Protein AF-A0A1U7N465-F1 (afdb_monomer_lite)

Organism: NCBI:txid568701

Radius of gyration: 13.71 Å; chains: 1; bounding box: 30×29×40 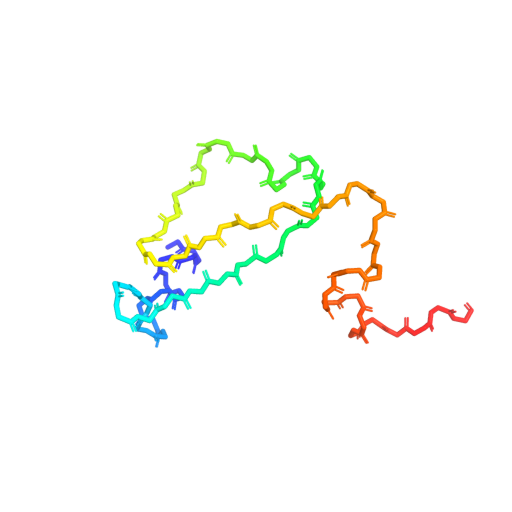Å

Secondary structure (DSSP, 8-state):
-HHHHHHHHHT-BTTB-EEEEE---TTT--TT----TTEEEEEPPTT-GGG-GGGGGSPPP-

Structure (mmCIF, N/CA/C/O backbone):
data_AF-A0A1U7N465-F1
#
_entry.id   AF-A0A1U7N465-F1
#
loop_
_atom_site.group_PDB
_atom_site.id
_atom_site.type_symbol
_atom_site.label_atom_id
_atom_site.label_alt_id
_atom_site.label_comp_id
_atom_site.label_asym_id
_atom_site.label_entity_id
_atom_site.label_seq_id
_atom_site.pdbx_PDB_ins_code
_atom_site.Cartn_x
_atom_site.Cartn_y
_atom_site.Cartn_z
_atom_site.occupancy
_atom_site.B_iso_or_equiv
_atom_site.auth_seq_id
_atom_site.auth_comp_id
_atom_site.auth_asym_id
_atom_site.auth_atom_id
_atom_site.pdbx_PDB_model_num
ATOM 1 N N . MET A 1 1 ? -14.991 8.070 -1.380 1.00 80.12 1 MET A N 1
ATOM 2 C CA . MET A 1 1 ? -13.685 8.022 -2.102 1.00 80.12 1 MET A CA 1
ATOM 3 C C . MET A 1 1 ? -13.223 6.587 -1.993 1.00 80.12 1 MET A C 1
ATOM 5 O O . MET A 1 1 ? -13.323 6.056 -0.902 1.00 80.12 1 MET A O 1
ATOM 9 N N . VAL A 1 2 ? -12.723 5.970 -3.065 1.00 93.69 2 VAL A N 1
ATOM 10 C CA . VAL A 1 2 ? -12.632 4.499 -3.201 1.00 93.69 2 VAL A CA 1
ATOM 11 C C . VAL A 1 2 ? -12.116 3.744 -1.964 1.00 93.69 2 VAL A C 1
ATOM 13 O O . VAL A 1 2 ? -12.730 2.755 -1.584 1.00 93.69 2 VAL A O 1
ATOM 16 N N . LEU A 1 3 ? -11.033 4.189 -1.311 1.00 94.81 3 LEU A N 1
ATOM 17 C CA . LEU A 1 3 ? -10.514 3.500 -0.117 1.00 94.81 3 LEU A CA 1
ATOM 18 C C . LEU A 1 3 ? -11.443 3.601 1.101 1.00 94.81 3 LEU A C 1
ATOM 20 O O . LEU A 1 3 ? -11.550 2.641 1.856 1.00 94.81 3 LEU A O 1
ATOM 24 N N . GLU A 1 4 ? -12.120 4.733 1.281 1.00 95.81 4 GLU A N 1
ATOM 25 C CA . GLU A 1 4 ? -13.125 4.925 2.334 1.00 95.81 4 GLU A CA 1
ATOM 26 C C . GLU A 1 4 ? -14.320 3.995 2.100 1.00 95.81 4 GLU A C 1
ATOM 28 O O . GLU A 1 4 ? -14.724 3.255 2.992 1.00 95.81 4 GLU A O 1
ATOM 33 N N . ASP A 1 5 ? -14.816 3.957 0.862 1.00 97.06 5 ASP A N 1
ATOM 34 C CA . ASP A 1 5 ? -15.955 3.118 0.481 1.00 97.06 5 ASP A CA 1
ATOM 35 C C . ASP A 1 5 ? -15.599 1.623 0.639 1.00 97.06 5 ASP A C 1
ATOM 37 O O . ASP A 1 5 ? -16.390 0.834 1.158 1.00 97.06 5 ASP A O 1
ATOM 41 N N . PHE A 1 6 ? -14.369 1.236 0.274 1.00 97.12 6 PHE A N 1
ATOM 42 C CA . PHE A 1 6 ? -13.812 -0.096 0.526 1.00 97.12 6 PHE A CA 1
ATOM 43 C C . PHE A 1 6 ? -13.739 -0.413 2.026 1.00 97.12 6 PHE A C 1
ATOM 45 O O . PHE A 1 6 ? -14.155 -1.493 2.449 1.00 97.12 6 PHE A O 1
ATOM 52 N N . SER A 1 7 ? -13.232 0.522 2.835 1.00 97.38 7 SER A N 1
ATOM 53 C CA . SER A 1 7 ? -13.110 0.349 4.283 1.00 97.38 7 SER A CA 1
ATOM 54 C C . SER A 1 7 ? -14.471 0.076 4.923 1.00 97.38 7 SER A C 1
ATOM 56 O O . SER A 1 7 ? -14.633 -0.913 5.641 1.00 97.38 7 SER A O 1
ATOM 58 N N . GLN A 1 8 ? -15.474 0.884 4.574 1.00 96.62 8 GLN A N 1
ATOM 59 C CA . GLN A 1 8 ? -16.843 0.739 5.067 1.00 96.62 8 GLN A CA 1
ATOM 60 C C . GLN A 1 8 ? -17.478 -0.575 4.610 1.00 96.62 8 GLN A C 1
ATOM 62 O O . GLN A 1 8 ? -18.047 -1.298 5.426 1.00 96.62 8 GLN A O 1
ATOM 67 N N . HIS A 1 9 ? -17.339 -0.924 3.328 1.00 97.62 9 HIS A N 1
ATOM 68 C CA . HIS A 1 9 ? -17.920 -2.146 2.775 1.00 97.62 9 HIS A CA 1
ATOM 69 C C . HIS A 1 9 ? -17.367 -3.413 3.442 1.00 97.62 9 HIS A C 1
ATOM 71 O O . HIS A 1 9 ? -18.113 -4.350 3.723 1.00 97.62 9 HIS A O 1
ATOM 77 N N . PHE A 1 10 ? -16.059 -3.449 3.711 1.00 97.50 10 PHE A N 1
ATOM 78 C CA . PHE A 1 10 ? -15.399 -4.623 4.284 1.00 97.50 10 PHE A CA 1
ATOM 79 C C . PHE A 1 10 ? -15.222 -4.564 5.806 1.00 97.50 10 PHE A C 1
ATOM 81 O O . PHE A 1 10 ? -14.681 -5.521 6.374 1.00 97.50 10 PHE A O 1
ATOM 88 N N . GLY A 1 11 ? -15.667 -3.494 6.471 1.00 97.38 11 GLY A N 1
ATOM 89 C CA . GLY A 1 11 ? -15.504 -3.295 7.913 1.00 97.38 11 GLY A CA 1
ATOM 90 C C . GLY A 1 11 ? -14.036 -3.249 8.345 1.00 97.38 11 GLY A C 1
ATOM 91 O O . GLY A 1 11 ? -13.660 -3.919 9.308 1.00 97.38 11 GLY A O 1
ATOM 92 N N . VAL A 1 12 ? -13.191 -2.546 7.587 1.00 98.12 12 VAL A N 1
ATOM 93 C CA . VAL A 1 12 ? -11.768 -2.346 7.909 1.00 98.12 12 VAL A CA 1
ATOM 94 C C . VAL A 1 12 ? -11.635 -1.300 9.021 1.00 98.12 12 VAL A C 1
ATOM 96 O O . VAL A 1 12 ? -12.416 -0.357 9.101 1.00 98.12 12 VAL A O 1
ATOM 99 N N . GLY A 1 13 ? -10.671 -1.496 9.919 1.00 95.62 13 GLY A N 1
ATOM 100 C CA . GLY A 1 13 ? -10.435 -0.621 11.065 1.00 95.62 13 GLY A CA 1
ATOM 101 C C . GLY A 1 13 ? -9.510 -1.265 12.096 1.00 95.62 13 GLY A C 1
ATOM 102 O O . GLY A 1 13 ? -8.775 -2.208 11.792 1.00 95.62 13 GLY A O 1
ATOM 103 N N . SER A 1 14 ? -9.568 -0.799 13.341 1.00 94.75 14 SER A N 1
ATOM 104 C CA . SER A 1 14 ? -8.706 -1.259 14.444 1.00 94.75 14 SER A CA 1
ATOM 105 C C . SER A 1 14 ? -8.674 -2.786 14.636 1.00 94.75 14 SER A C 1
ATOM 107 O O . SER A 1 14 ? -7.608 -3.362 14.859 1.00 94.75 14 SER A O 1
ATOM 109 N N . ASN A 1 15 ? -9.819 -3.455 14.470 1.00 96.31 15 ASN A N 1
ATOM 110 C CA . ASN A 1 15 ? -9.962 -4.905 14.652 1.00 96.31 15 ASN A CA 1
ATOM 111 C C . ASN A 1 15 ? -9.791 -5.725 13.360 1.00 96.31 15 ASN A C 1
ATOM 113 O O . ASN A 1 15 ? -9.712 -6.952 13.420 1.00 96.31 15 ASN A O 1
ATOM 117 N N . LYS A 1 16 ? -9.733 -5.076 12.190 1.00 97.44 16 LYS A N 1
ATOM 118 C CA . LYS A 1 16 ? -9.568 -5.734 10.888 1.00 97.44 16 LYS A CA 1
ATOM 119 C C . LYS A 1 16 ? -8.693 -4.869 9.997 1.00 97.44 16 LYS A C 1
ATOM 121 O O . LYS A 1 16 ? -9.162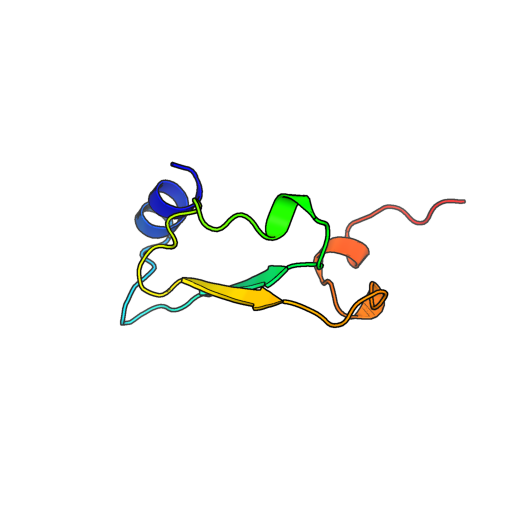 -3.902 9.409 1.00 97.44 16 LYS A O 1
ATOM 126 N N . ARG A 1 17 ? -7.420 -5.240 9.895 1.00 97.50 17 ARG A N 1
ATOM 127 C CA . ARG A 1 17 ? -6.417 -4.477 9.149 1.00 97.50 17 ARG A CA 1
ATOM 128 C C . ARG A 1 17 ? -6.186 -5.059 7.761 1.00 97.50 17 ARG A C 1
ATOM 130 O O . ARG A 1 17 ? -6.234 -6.274 7.576 1.00 97.50 17 ARG A O 1
ATOM 137 N N . VAL A 1 18 ? -5.904 -4.182 6.804 1.00 97.69 18 VAL A N 1
ATOM 138 C CA . VAL A 1 18 ? -5.567 -4.516 5.420 1.00 97.69 18 VAL A CA 1
ATOM 139 C C . VAL A 1 18 ? -4.189 -3.958 5.105 1.00 97.69 18 VAL A C 1
ATOM 141 O O . VAL A 1 18 ? -3.919 -2.780 5.321 1.00 97.69 18 VAL A O 1
ATOM 144 N N . ILE A 1 19 ? -3.321 -4.810 4.568 1.00 95.94 19 ILE A N 1
ATOM 145 C CA . ILE A 1 19 ? -2.063 -4.390 3.957 1.00 95.94 19 ILE A CA 1
ATOM 146 C C . ILE A 1 19 ? -2.303 -4.335 2.453 1.00 95.94 19 ILE A C 1
ATOM 148 O O . ILE A 1 19 ? -2.753 -5.322 1.872 1.00 95.94 19 ILE A O 1
ATOM 152 N N . LEU A 1 20 ? -2.014 -3.191 1.842 1.00 94.31 20 LEU A N 1
ATOM 153 C CA . LEU A 1 20 ? -2.156 -2.959 0.411 1.00 94.31 20 LEU A CA 1
ATOM 154 C C . LEU A 1 20 ? -0.760 -2.795 -0.216 1.00 94.31 20 LEU A C 1
ATOM 156 O O . LEU A 1 20 ? -0.170 -1.718 -0.093 1.00 94.31 20 LEU A O 1
ATOM 160 N N . PRO A 1 21 ? -0.207 -3.847 -0.851 1.00 93.25 21 PRO A N 1
ATOM 161 C CA . PRO A 1 21 ? 1.051 -3.764 -1.582 1.00 93.25 21 PRO A CA 1
ATOM 162 C C . PRO A 1 21 ? 0.919 -2.869 -2.815 1.00 93.25 21 PRO A C 1
ATOM 164 O O . PRO A 1 21 ? -0.006 -3.038 -3.611 1.00 93.25 21 PRO A O 1
ATOM 167 N N . LEU A 1 22 ? 1.859 -1.946 -2.990 1.00 91.88 22 LEU A N 1
ATOM 168 C CA . LEU A 1 22 ? 1.900 -1.017 -4.117 1.00 91.88 22 LEU A CA 1
ATOM 169 C C . LEU A 1 22 ? 3.243 -1.137 -4.834 1.00 91.88 22 LEU A C 1
ATOM 171 O O . LEU A 1 22 ? 4.291 -1.192 -4.188 1.00 91.88 22 LEU A O 1
ATOM 175 N N . ASP A 1 23 ? 3.222 -1.128 -6.166 1.00 89.31 23 ASP A N 1
ATOM 176 C CA . ASP A 1 23 ? 4.436 -0.805 -6.912 1.00 89.31 23 ASP A CA 1
ATOM 177 C C . ASP A 1 23 ? 4.758 0.696 -6.754 1.00 89.31 23 ASP A C 1
ATOM 179 O O . ASP A 1 23 ? 3.905 1.504 -6.375 1.00 89.31 23 ASP A O 1
ATOM 183 N N . GLN A 1 24 ? 5.999 1.085 -7.036 1.00 85.06 24 GLN A N 1
ATOM 184 C CA . GLN A 1 24 ? 6.443 2.477 -6.905 1.00 85.06 24 GLN A CA 1
ATOM 185 C C . GLN A 1 24 ? 6.225 3.302 -8.180 1.00 85.06 24 GLN A C 1
ATOM 187 O O . GLN A 1 24 ? 7.012 4.207 -8.476 1.00 85.06 24 GLN A O 1
ATOM 192 N N . ALA A 1 25 ? 5.192 3.013 -8.975 1.00 84.69 25 ALA A N 1
ATOM 193 C CA . ALA A 1 25 ? 4.877 3.878 -10.100 1.00 84.69 25 ALA A CA 1
ATOM 194 C C . ALA A 1 25 ? 4.553 5.298 -9.593 1.00 84.69 25 ALA A C 1
ATOM 196 O O . ALA A 1 25 ? 3.881 5.475 -8.579 1.00 84.69 25 ALA A O 1
ATOM 197 N N . GLY A 1 26 ? 5.025 6.338 -10.292 1.00 79.00 26 GLY A N 1
ATOM 198 C CA . GLY A 1 26 ? 4.999 7.719 -9.772 1.00 79.00 26 GLY A CA 1
ATOM 199 C C . GLY A 1 26 ? 3.610 8.260 -9.390 1.00 79.00 26 GLY A C 1
ATOM 200 O O . GLY A 1 26 ? 3.496 9.184 -8.592 1.00 79.00 26 GLY A O 1
ATOM 201 N N . TRP A 1 27 ? 2.547 7.652 -9.911 1.00 81.38 27 TRP A N 1
ATOM 202 C CA . TRP A 1 27 ? 1.147 7.976 -9.654 1.00 81.38 27 TRP A CA 1
ATOM 203 C C . TRP A 1 27 ? 0.583 7.313 -8.381 1.00 81.38 27 TRP A C 1
ATOM 205 O O . TRP A 1 27 ? -0.430 7.780 -7.865 1.00 81.38 27 TRP A O 1
ATOM 215 N N . HIS A 1 28 ? 1.260 6.313 -7.805 1.00 79.62 28 HIS A N 1
ATOM 216 C CA . HIS A 1 28 ? 0.922 5.724 -6.500 1.00 79.62 28 HIS A CA 1
ATOM 217 C C . HIS A 1 28 ? 1.450 6.534 -5.303 1.00 79.62 28 HIS A C 1
ATOM 219 O O . HIS A 1 28 ? 1.002 6.334 -4.178 1.00 79.62 28 HIS A O 1
ATOM 225 N N . MET A 1 29 ? 2.359 7.485 -5.532 1.00 73.56 29 MET A N 1
ATOM 226 C CA . MET A 1 29 ? 3.093 8.197 -4.475 1.00 73.56 29 MET A CA 1
ATOM 227 C C . MET A 1 29 ? 2.492 9.573 -4.125 1.00 73.56 29 MET A C 1
ATOM 229 O O . MET A 1 29 ? 3.191 10.471 -3.655 1.00 73.56 29 MET A O 1
ATOM 233 N N . SER A 1 30 ? 1.193 9.775 -4.368 1.00 82.12 30 SER A N 1
ATOM 234 C CA . SER A 1 30 ? 0.518 11.042 -4.059 1.00 82.12 30 SER A CA 1
ATOM 235 C C . SER A 1 30 ? 0.373 11.257 -2.551 1.00 82.12 30 SER A C 1
ATOM 237 O O . SER A 1 30 ? -0.229 10.447 -1.852 1.00 82.12 30 SER A O 1
ATOM 239 N N . THR A 1 31 ? 0.811 12.415 -2.058 1.00 81.50 31 THR A N 1
ATOM 240 C CA . THR A 1 31 ? 0.613 12.834 -0.657 1.00 81.50 31 THR A CA 1
ATOM 241 C C . THR A 1 31 ? -0.809 13.312 -0.356 1.00 81.50 31 THR A C 1
ATOM 243 O O . THR A 1 31 ? -1.138 13.580 0.795 1.00 81.50 31 THR A O 1
ATOM 246 N N . LYS A 1 32 ? -1.667 13.433 -1.379 1.00 87.56 32 LYS A N 1
ATOM 247 C CA . LYS A 1 32 ? -3.060 13.892 -1.233 1.00 87.56 32 LYS A CA 1
ATOM 248 C C . LYS A 1 32 ? -4.047 12.752 -0.972 1.00 87.56 32 LYS A C 1
ATOM 250 O O . LYS A 1 32 ? -5.233 13.013 -0.788 1.00 87.56 32 LYS A O 1
ATOM 255 N N . LEU A 1 33 ? -3.592 11.500 -1.016 1.00 88.50 33 LEU A N 1
ATOM 256 C CA . LEU A 1 33 ? -4.440 10.339 -0.776 1.00 88.50 33 LEU A CA 1
ATOM 257 C C . LEU A 1 33 ? -4.761 10.226 0.720 1.00 88.50 33 LEU A C 1
ATOM 259 O O . LEU A 1 33 ? -3.863 10.022 1.531 1.00 88.50 33 LEU A O 1
ATOM 263 N N . SER A 1 34 ? -6.043 10.319 1.077 1.00 91.75 34 SER A N 1
ATOM 264 C CA . SER A 1 34 ? -6.496 9.955 2.424 1.00 91.75 34 SER A CA 1
ATOM 265 C C . SER A 1 34 ? -6.567 8.433 2.545 1.00 91.75 34 SER A C 1
ATOM 267 O O . SER A 1 34 ? -7.235 7.778 1.740 1.00 91.75 34 SER A O 1
ATOM 269 N N . VAL A 1 35 ? -5.874 7.874 3.536 1.00 93.69 35 VAL A N 1
ATOM 270 C CA . VAL A 1 35 ? -5.861 6.436 3.824 1.00 93.69 35 VAL A CA 1
ATOM 271 C C . VAL A 1 35 ? -6.687 6.194 5.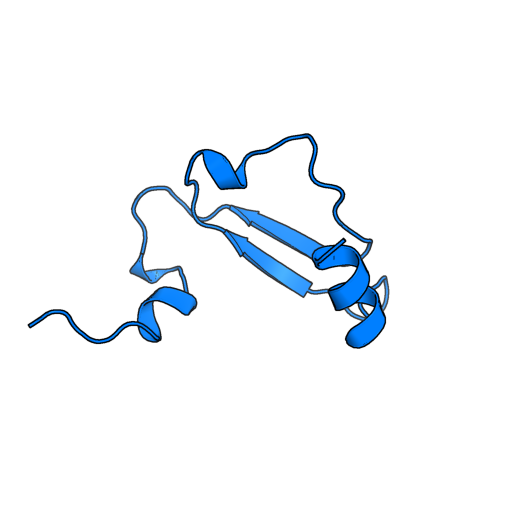093 1.00 93.69 35 VAL A C 1
ATOM 273 O O . VAL A 1 35 ? -6.306 6.706 6.147 1.00 93.69 35 VAL A O 1
ATOM 276 N N . PRO A 1 36 ? -7.808 5.453 5.013 1.00 95.94 36 PRO A N 1
ATOM 277 C CA . PRO A 1 36 ? -8.633 5.133 6.176 1.00 95.94 36 PRO A CA 1
ATOM 278 C C . PRO A 1 36 ? -7.881 4.341 7.248 1.00 95.94 36 PRO A C 1
ATOM 280 O O . PRO A 1 36 ? -6.928 3.612 6.956 1.00 95.94 36 PRO A O 1
ATOM 283 N N . GLU A 1 37 ? -8.356 4.431 8.492 1.00 96.12 37 GLU A N 1
ATOM 284 C CA . GLU A 1 37 ? -7.814 3.647 9.602 1.00 96.12 37 GLU A CA 1
ATOM 285 C C . GLU A 1 37 ? -7.837 2.143 9.284 1.00 96.12 37 GLU A C 1
ATOM 287 O O . GLU A 1 37 ? -8.807 1.601 8.758 1.00 96.12 37 GLU A O 1
ATOM 292 N N . GLY A 1 38 ? -6.745 1.454 9.616 1.00 96.81 38 GLY A N 1
ATOM 293 C CA . GLY A 1 38 ? -6.610 0.015 9.406 1.00 96.81 38 GLY A CA 1
ATOM 294 C C . GLY A 1 38 ? -6.167 -0.386 7.998 1.00 96.81 38 GLY A C 1
ATOM 295 O O . GLY A 1 38 ? -5.829 -1.556 7.811 1.00 96.81 38 GLY A O 1
ATOM 296 N N . ILE A 1 39 ? -6.094 0.541 7.034 1.00 97.25 39 ILE A N 1
ATOM 297 C CA . ILE A 1 39 ? -5.414 0.312 5.752 1.00 97.25 39 ILE A CA 1
ATOM 298 C C . ILE A 1 39 ? -3.961 0.779 5.863 1.00 97.25 39 ILE A C 1
ATOM 300 O O . ILE A 1 39 ? -3.674 1.917 6.227 1.00 97.25 39 ILE A O 1
ATOM 304 N N . HIS A 1 40 ? -3.031 -0.101 5.509 1.00 95.25 40 HIS A N 1
ATOM 305 C CA . HIS A 1 40 ? -1.601 0.175 5.503 1.00 95.25 40 HIS A CA 1
ATOM 306 C C . HIS A 1 40 ? -1.049 -0.010 4.092 1.00 95.25 40 HIS A C 1
ATOM 308 O O . HIS A 1 40 ? -1.115 -1.105 3.534 1.00 95.25 40 HIS A O 1
ATOM 314 N N . LEU A 1 41 ? -0.493 1.056 3.517 1.00 93.56 41 LEU A N 1
ATOM 315 C CA . LEU A 1 41 ? 0.182 0.988 2.224 1.00 93.56 41 LEU A CA 1
ATOM 316 C C . LEU A 1 41 ? 1.580 0.388 2.409 1.00 93.56 41 LEU A C 1
ATOM 318 O O . LEU A 1 41 ? 2.334 0.840 3.272 1.00 93.56 41 LEU A O 1
ATOM 322 N N . LEU A 1 42 ? 1.923 -0.612 1.599 1.00 93.19 42 LEU A N 1
ATOM 323 C CA . LEU A 1 42 ? 3.232 -1.267 1.607 1.00 93.19 42 LEU A CA 1
ATOM 324 C C . LEU A 1 42 ? 3.916 -1.065 0.247 1.00 93.19 42 LEU A C 1
ATOM 326 O O . LEU A 1 42 ? 3.622 -1.806 -0.692 1.00 93.19 42 LEU A O 1
ATOM 330 N N . PRO A 1 43 ? 4.825 -0.083 0.116 1.00 91.94 43 PRO A N 1
ATOM 331 C CA . PRO A 1 43 ? 5.615 0.083 -1.097 1.00 91.94 43 PRO A CA 1
ATOM 332 C C . PRO A 1 43 ? 6.555 -1.113 -1.285 1.00 91.94 43 PRO A C 1
ATOM 334 O O . PRO A 1 43 ? 7.347 -1.432 -0.396 1.00 91.94 43 PRO A O 1
ATOM 337 N N . LEU A 1 44 ? 6.481 -1.769 -2.439 1.00 93.12 44 LEU A N 1
ATOM 338 C CA . LEU A 1 44 ? 7.381 -2.862 -2.810 1.00 93.12 44 LEU A CA 1
ATOM 339 C C . LEU A 1 44 ? 8.710 -2.318 -3.362 1.00 93.12 44 LEU A C 1
ATOM 341 O O . LEU A 1 44 ? 8.735 -1.197 -3.873 1.00 93.12 44 LEU A O 1
ATOM 345 N N . PRO A 1 45 ? 9.826 -3.071 -3.287 1.00 93.25 45 PRO A N 1
ATOM 346 C CA . PRO A 1 45 ? 11.089 -2.661 -3.898 1.00 93.25 45 PRO A CA 1
ATOM 347 C C . PRO A 1 45 ? 10.941 -2.362 -5.405 1.00 93.25 45 PRO A C 1
ATOM 349 O O . PRO A 1 45 ? 10.171 -3.040 -6.092 1.00 93.25 45 PRO A O 1
ATOM 352 N N . PRO A 1 46 ? 11.673 -1.377 -5.959 1.00 90.25 46 PRO A N 1
ATOM 353 C CA . PRO A 1 46 ? 11.603 -1.074 -7.386 1.00 90.25 46 PRO A CA 1
ATOM 354 C C . PRO A 1 46 ? 11.948 -2.295 -8.245 1.00 90.25 46 PRO A C 1
ATOM 356 O O . PRO A 1 46 ? 12.853 -3.054 -7.909 1.00 90.25 46 PRO A O 1
ATOM 359 N N . SER A 1 47 ? 11.251 -2.450 -9.372 1.00 88.31 47 SER A N 1
ATOM 360 C CA . SER A 1 47 ? 11.522 -3.500 -10.366 1.00 88.31 47 SER A CA 1
ATOM 361 C C . SER A 1 47 ? 11.426 -4.942 -9.835 1.00 88.31 47 SER A C 1
ATOM 363 O O . SER A 1 47 ? 12.150 -5.806 -10.320 1.00 88.31 47 SER A O 1
ATOM 365 N N . THR A 1 48 ? 10.523 -5.207 -8.879 1.00 92.75 48 THR A N 1
ATOM 366 C CA . THR A 1 48 ? 10.251 -6.554 -8.325 1.00 92.75 48 THR A CA 1
ATOM 367 C C . THR A 1 48 ? 8.825 -7.055 -8.630 1.00 92.75 48 THR A C 1
ATOM 369 O O . THR A 1 48 ? 8.014 -7.252 -7.718 1.00 92.75 48 THR A O 1
ATOM 372 N N . PRO A 1 49 ? 8.450 -7.244 -9.914 1.00 90.81 49 PRO A N 1
ATOM 373 C CA . PRO A 1 49 ? 7.100 -7.691 -10.284 1.00 90.81 49 PRO A CA 1
ATOM 374 C C . PRO A 1 49 ? 6.722 -9.045 -9.659 1.00 90.81 49 PRO A C 1
ATOM 376 O O . PRO A 1 49 ? 5.558 -9.295 -9.359 1.00 90.81 49 PRO A O 1
ATOM 379 N N . GLU A 1 50 ? 7.693 -9.911 -9.378 1.00 92.19 50 GLU A N 1
ATOM 380 C CA . GLU A 1 50 ? 7.484 -11.197 -8.711 1.00 92.19 50 GLU A CA 1
ATOM 381 C C . GLU A 1 50 ? 6.875 -11.082 -7.302 1.00 92.19 50 GLU A C 1
ATOM 383 O O . GLU A 1 50 ? 6.258 -12.042 -6.824 1.00 92.19 50 GLU A O 1
ATOM 388 N N . LEU A 1 51 ? 7.020 -9.919 -6.653 1.00 92.31 51 LEU A N 1
ATOM 389 C CA . LEU A 1 51 ? 6.461 -9.632 -5.332 1.00 92.31 51 LEU A CA 1
ATOM 390 C C . LEU A 1 51 ? 5.040 -9.062 -5.384 1.00 92.31 51 LEU A C 1
ATOM 392 O O . LEU A 1 51 ? 4.365 -9.075 -4.356 1.00 92.31 51 LEU A O 1
ATOM 396 N N . GLN A 1 52 ? 4.570 -8.585 -6.539 1.00 92.38 52 GLN A N 1
ATOM 397 C CA . GLN A 1 52 ? 3.237 -8.007 -6.698 1.00 92.3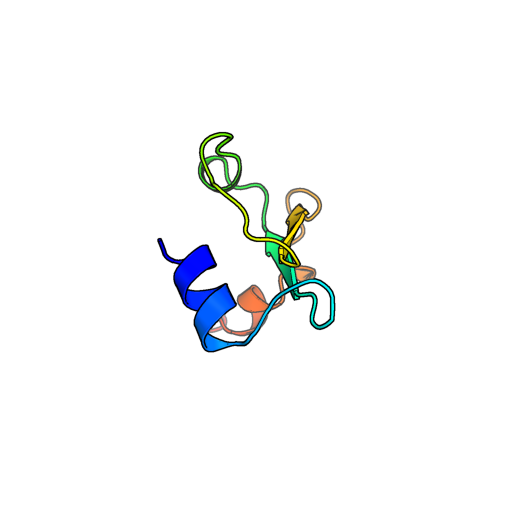8 52 GLN A CA 1
ATOM 398 C C . GLN A 1 52 ? 2.218 -9.123 -7.001 1.00 92.38 52 GLN A C 1
ATOM 400 O O . GLN A 1 52 ? 2.216 -9.669 -8.107 1.00 92.38 52 GLN A O 1
ATOM 405 N N . PRO A 1 53 ? 1.310 -9.488 -6.068 1.00 89.62 53 PRO A N 1
ATOM 406 C CA . PRO A 1 53 ? 0.390 -10.606 -6.285 1.00 89.62 53 PRO A CA 1
ATOM 407 C C . PRO A 1 53 ? -0.517 -10.418 -7.508 1.00 89.62 53 PRO A C 1
ATOM 409 O O . PRO A 1 53 ? -0.893 -11.403 -8.145 1.00 89.62 53 PRO A O 1
ATOM 412 N N . ALA A 1 54 ? -0.828 -9.163 -7.855 1.00 90.69 54 ALA A N 1
ATOM 413 C CA . ALA A 1 5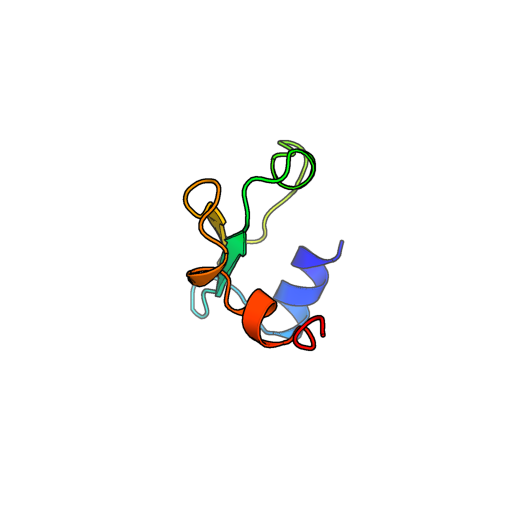4 ? -1.648 -8.821 -9.014 1.00 90.69 54 ALA A CA 1
ATOM 414 C C . ALA A 1 54 ? -0.998 -9.203 -10.359 1.00 90.69 54 ALA A C 1
ATOM 416 O O . ALA A 1 54 ? -1.725 -9.528 -11.296 1.00 90.69 54 ALA A O 1
ATOM 417 N N . GLU A 1 55 ? 0.337 -9.254 -10.450 1.00 91.44 55 GLU A N 1
ATOM 418 C CA . GLU A 1 55 ? 1.057 -9.624 -11.685 1.00 91.44 55 GLU A CA 1
ATOM 419 C C . GLU A 1 55 ? 0.726 -11.053 -12.135 1.00 91.44 55 GLU A C 1
ATOM 421 O O . GLU A 1 55 ? 0.713 -11.364 -13.324 1.00 91.44 55 GLU A O 1
ATOM 426 N N . ARG A 1 56 ? 0.375 -11.938 -11.193 1.00 89.31 56 ARG A N 1
ATOM 427 C CA . ARG A 1 56 ? -0.007 -13.328 -11.496 1.00 89.31 56 ARG A CA 1
ATOM 428 C C . ARG A 1 56 ? -1.354 -13.445 -12.202 1.00 89.31 56 ARG A C 1
ATOM 430 O O . ARG A 1 56 ? -1.644 -14.496 -12.768 1.00 89.31 56 ARG A O 1
ATOM 437 N N . LEU A 1 57 ? -2.185 -12.406 -12.129 1.00 90.56 57 LEU A N 1
ATOM 438 C CA . LEU A 1 57 ? -3.501 -12.381 -12.765 1.00 90.56 57 LEU A CA 1
ATOM 439 C C . LEU A 1 57 ? -3.405 -12.038 -14.254 1.00 90.56 57 LEU A C 1
ATOM 441 O O . LEU A 1 57 ? -4.374 -12.226 -14.989 1.00 90.56 57 LEU A O 1
ATOM 445 N N . TRP A 1 58 ? -2.264 -11.514 -14.704 1.00 89.00 58 TRP A N 1
ATOM 446 C CA . TRP A 1 58 ? -2.101 -11.089 -16.084 1.00 89.00 58 TRP A CA 1
ATOM 447 C C . TRP A 1 58 ? -1.863 -12.307 -16.985 1.00 89.00 58 TRP A C 1
ATOM 449 O O . TRP A 1 58 ? -1.110 -13.215 -16.616 1.00 89.00 58 TRP A O 1
ATOM 459 N N . PRO A 1 59 ? -2.468 -12.353 -18.187 1.00 87.19 59 PRO A N 1
ATOM 460 C CA . PRO A 1 59 ? -2.140 -13.377 -19.165 1.00 87.19 59 PRO A CA 1
ATOM 461 C C . PRO A 1 59 ? -0.644 -13.331 -19.468 1.00 87.19 59 PRO A C 1
ATOM 463 O O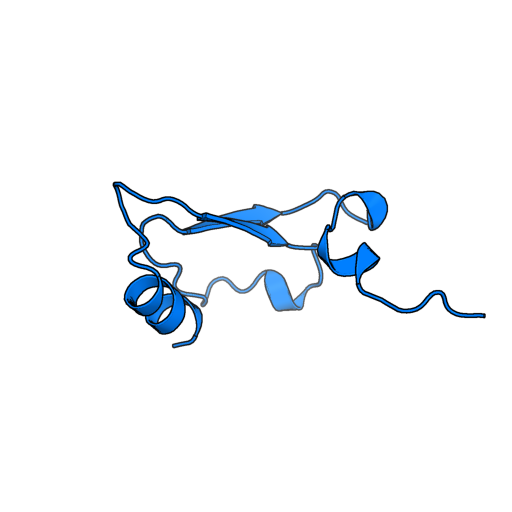 . PRO A 1 59 ? -0.075 -12.250 -19.644 1.00 87.19 59 PRO A O 1
ATOM 466 N N . LYS A 1 60 ? -0.005 -14.499 -19.580 1.00 77.19 60 LYS A N 1
ATOM 467 C CA . LYS A 1 60 ? 1.358 -14.551 -20.112 1.00 77.19 60 LYS A CA 1
ATOM 468 C C . LYS A 1 60 ? 1.326 -13.934 -21.506 1.00 77.19 60 LYS A C 1
ATOM 470 O O . LYS A 1 60 ? 0.605 -14.431 -22.371 1.00 77.19 60 LYS A O 1
ATOM 475 N N . ARG A 1 61 ? 2.080 -12.850 -21.708 1.00 67.00 61 ARG A N 1
ATOM 476 C CA . ARG A 1 61 ? 2.342 -12.351 -23.058 1.00 67.00 61 ARG A CA 1
ATOM 477 C C . ARG A 1 61 ? 3.054 -13.482 -23.797 1.00 67.00 61 ARG A C 1
ATOM 479 O O . ARG A 1 61 ? 4.103 -13.931 -23.336 1.00 67.00 61 ARG A O 1
ATOM 486 N N . GLN A 1 62 ? 2.408 -14.002 -24.837 1.00 53.25 62 GLN A N 1
ATOM 487 C CA . GLN A 1 62 ? 3.082 -14.804 -25.854 1.00 53.25 62 GLN A CA 1
ATOM 488 C C . GLN A 1 62 ? 3.967 -13.882 -26.687 1.00 53.25 62 GLN A C 1
ATOM 490 O O . GLN A 1 62 ? 3.557 -12.711 -26.876 1.00 53.25 62 GLN A O 1
#

pLDDT: mean 90.42, std 8.07, range [53.25, 98.12]

Foldseek 3Di:
DVQVVVCVVVVAAPVHAAEAEDEVDVVVPDPPDDHDHRYHYDYDDHPCLVPPPVSVVDPPDD

Sequence (62 aa):
MVLEDFSQHFGVGSNKRVILPLDQAGWHMSTKLSVPEGIHLLPLPPSTPELQPAERLWPKRQ